Protein AF-B3PMQ6-F1 (afdb_monomer)

Sequence (61 aa):
MSKNAKNSNDQRSNSMNPNNQACKCSKNNKANQCNPNNRTHKASVDNRANQTNPNNSKTKK

pLDDT: mean 82.28, std 11.0, range [43.44, 91.62]

Organism: Metamycoplasma arthritidis (strain 158L3-1) (NCBI:txid243272)

Solvent-accessible surface area (backbone atoms only — not comparable to full-atom values): 3697 Å² total; per-residue (Å²): 134,89,86,76,76,78,47,73,65,58,55,50,50,51,54,66,29,77,85,30,65,69,32,44,52,52,51,53,50,53,48,47,63,68,31,81,86,32,66,69,27,43,52,52,51,51,52,51,52,46,68,70,36,85,80,32,74,90,67,53,127

Foldseek 3Di:
DDPDPCDPVNVVCLCCPPPRPNNVVVVVVVCLCPPPPRPVVVVVVVVVCLCPPCPNPVNPD

Structure (mmCIF, N/CA/C/O backbone):
data_AF-B3PMQ6-F1
#
_entry.id   AF-B3PMQ6-F1
#
loop_
_atom_site.group_PDB
_atom_site.id
_atom_site.type_symbol
_atom_site.label_atom_id
_atom_site.label_alt_id
_atom_site.label_comp_id
_atom_site.label_asym_id
_atom_site.label_entity_id
_atom_site.label_seq_id
_atom_site.pdbx_PDB_ins_code
_atom_site.Cartn_x
_atom_site.Cartn_y
_atom_site.Cartn_z
_atom_site.occupancy
_atom_site.B_iso_or_equiv
_atom_site.auth_seq_id
_atom_site.auth_comp_id
_atom_site.auth_asym_id
_atom_site.auth_atom_id
_atom_site.pdbx_PDB_model_num
ATOM 1 N N . MET A 1 1 ? 27.372 -23.977 -23.661 1.00 43.44 1 MET A N 1
ATOM 2 C CA . MET A 1 1 ? 27.475 -22.725 -22.874 1.00 43.44 1 MET A CA 1
ATOM 3 C C . MET A 1 1 ? 26.118 -22.030 -22.869 1.00 43.44 1 MET A C 1
ATOM 5 O O . MET A 1 1 ? 25.777 -21.391 -23.855 1.00 43.44 1 MET A O 1
ATOM 9 N N . SER A 1 2 ? 25.317 -22.200 -21.812 1.00 47.56 2 SER A N 1
ATOM 10 C CA . SER A 1 2 ? 24.002 -21.549 -21.693 1.00 47.56 2 SER A CA 1
ATOM 11 C C . SER A 1 2 ? 24.185 -20.096 -21.244 1.00 47.56 2 SER A C 1
ATOM 13 O O . SER A 1 2 ? 24.282 -19.800 -20.056 1.00 47.56 2 SER A O 1
ATOM 15 N N . LYS A 1 3 ? 24.325 -19.184 -22.208 1.00 57.31 3 LYS A N 1
ATOM 16 C CA . LYS A 1 3 ? 24.259 -17.738 -21.976 1.00 57.31 3 LYS A CA 1
ATOM 17 C C . LYS A 1 3 ? 22.791 -17.349 -22.087 1.00 57.31 3 LYS A C 1
ATOM 19 O O . LYS A 1 3 ? 22.308 -17.287 -23.207 1.00 57.31 3 LYS A O 1
ATOM 24 N N . ASN A 1 4 ? 22.089 -17.206 -20.959 1.00 56.91 4 ASN A N 1
ATOM 25 C CA . ASN A 1 4 ? 20.900 -16.339 -20.810 1.00 56.91 4 ASN A CA 1
ATOM 26 C C . ASN A 1 4 ? 20.244 -16.403 -19.413 1.00 56.91 4 ASN A C 1
ATOM 28 O O . ASN A 1 4 ? 19.059 -16.107 -19.260 1.00 56.91 4 ASN A O 1
ATOM 32 N N . ALA A 1 5 ? 20.991 -16.734 -18.357 1.00 61.22 5 ALA A N 1
ATOM 33 C CA . ALA A 1 5 ? 20.520 -16.432 -17.011 1.00 61.22 5 ALA A CA 1
ATOM 34 C C . ALA A 1 5 ? 20.684 -14.920 -16.800 1.00 61.22 5 ALA A C 1
ATOM 36 O O . ALA A 1 5 ? 21.798 -14.455 -16.569 1.00 61.22 5 ALA A O 1
ATOM 37 N N . LYS A 1 6 ? 19.597 -14.145 -16.947 1.00 64.44 6 LYS A N 1
ATOM 38 C CA . LYS A 1 6 ? 19.538 -12.745 -16.488 1.00 64.44 6 LYS A CA 1
ATOM 39 C C . LYS A 1 6 ? 20.064 -12.739 -15.059 1.00 64.44 6 LYS A C 1
ATOM 41 O O . LYS A 1 6 ? 19.428 -13.324 -14.183 1.00 64.44 6 LYS A O 1
ATOM 46 N N . ASN A 1 7 ? 21.254 -12.187 -14.855 1.00 75.38 7 ASN A N 1
ATOM 47 C CA . ASN A 1 7 ? 21.901 -12.267 -13.557 1.00 75.38 7 ASN A CA 1
ATOM 48 C C . ASN A 1 7 ? 21.069 -11.451 -12.546 1.00 75.38 7 ASN A C 1
ATOM 50 O O . ASN A 1 7 ? 20.295 -10.561 -12.917 1.00 75.38 7 ASN A O 1
ATOM 54 N N . SER A 1 8 ? 21.186 -11.759 -11.258 1.00 73.38 8 SER A N 1
ATOM 55 C CA . SER A 1 8 ? 20.379 -11.110 -10.216 1.00 73.38 8 SER A CA 1
ATOM 56 C C . SER A 1 8 ? 20.552 -9.581 -10.184 1.00 73.38 8 SER A C 1
ATOM 58 O O . SER A 1 8 ? 19.631 -8.864 -9.785 1.00 73.38 8 SER A O 1
ATOM 60 N N . ASN A 1 9 ? 21.696 -9.066 -10.650 1.00 77.06 9 ASN A N 1
ATOM 61 C CA . ASN A 1 9 ? 21.940 -7.629 -10.774 1.00 77.06 9 ASN A CA 1
ATOM 62 C C . ASN A 1 9 ? 21.098 -6.994 -11.884 1.00 77.06 9 ASN A C 1
ATOM 64 O O . ASN A 1 9 ? 20.546 -5.915 -11.665 1.00 77.06 9 ASN A O 1
ATOM 68 N N . ASP A 1 10 ? 20.933 -7.653 -13.030 1.00 76.56 10 ASP A N 1
ATOM 69 C CA . ASP A 1 10 ? 20.107 -7.166 -14.139 1.00 76.56 10 ASP A CA 1
ATOM 70 C C . ASP A 1 10 ? 18.631 -7.100 -13.729 1.00 76.56 10 ASP A C 1
ATOM 72 O O . ASP A 1 10 ? 17.932 -6.124 -14.012 1.00 76.56 10 ASP A O 1
ATOM 76 N N . GLN A 1 11 ? 18.153 -8.109 -12.993 1.00 78.94 11 GLN A N 1
ATOM 77 C CA . GLN A 1 11 ? 16.780 -8.134 -12.482 1.00 78.94 11 GLN A CA 1
ATOM 78 C C . GLN A 1 11 ? 16.532 -7.025 -11.455 1.00 78.94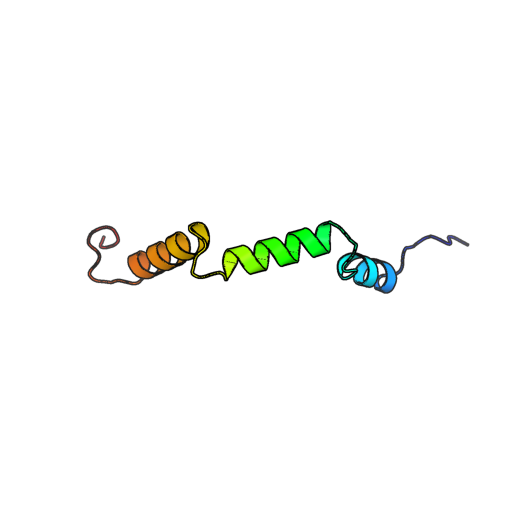 11 GLN A C 1
ATOM 80 O O . GLN A 1 11 ? 15.531 -6.305 -11.544 1.00 78.94 11 GLN A O 1
ATOM 85 N N . ARG A 1 12 ? 17.463 -6.842 -10.510 1.00 79.00 12 ARG A N 1
ATOM 86 C CA . ARG A 1 12 ? 17.379 -5.778 -9.504 1.00 79.00 12 ARG A CA 1
ATOM 87 C C . ARG A 1 12 ? 17.425 -4.399 -10.155 1.00 79.00 12 ARG A C 1
ATOM 89 O O . ARG A 1 12 ? 16.567 -3.565 -9.865 1.00 79.00 12 ARG A O 1
ATOM 96 N N . SER A 1 13 ? 18.354 -4.188 -11.082 1.00 79.00 13 SER A N 1
ATOM 97 C CA . SER A 1 13 ? 18.493 -2.933 -11.827 1.00 79.00 13 SER A CA 1
ATOM 98 C C . SER A 1 13 ? 17.230 -2.611 -12.623 1.00 79.00 13 SER A C 1
ATOM 100 O O . SER A 1 13 ? 16.738 -1.487 -12.565 1.00 79.00 13 SER A O 1
ATOM 102 N N . ASN A 1 14 ? 16.623 -3.605 -13.278 1.00 81.06 14 ASN A N 1
ATOM 103 C CA . ASN A 1 14 ? 15.360 -3.419 -13.990 1.00 81.06 14 ASN A CA 1
ATOM 104 C C . ASN A 1 14 ? 14.188 -3.091 -13.045 1.00 81.06 14 ASN A C 1
ATOM 106 O O . ASN A 1 14 ? 13.368 -2.225 -13.347 1.00 81.06 14 ASN A O 1
ATOM 110 N N . SER A 1 15 ? 14.106 -3.729 -11.872 1.00 83.06 15 SER A N 1
ATOM 111 C CA . SER A 1 15 ? 13.053 -3.441 -10.880 1.00 83.06 15 SER A CA 1
ATOM 112 C C . SER A 1 15 ? 13.140 -2.030 -10.282 1.00 83.06 15 SER A C 1
ATOM 114 O O . SER A 1 15 ? 12.112 -1.442 -9.947 1.00 83.06 15 SER A O 1
ATOM 116 N N . MET A 1 16 ? 14.348 -1.466 -10.205 1.00 85.50 16 MET A N 1
ATOM 117 C CA . MET A 1 16 ? 14.613 -0.126 -9.667 1.00 85.50 16 MET A CA 1
ATOM 118 C C . MET A 1 16 ? 14.729 0.950 -10.752 1.00 85.50 16 MET A C 1
ATOM 120 O O . MET A 1 16 ? 14.850 2.134 -10.433 1.00 85.50 16 MET A O 1
ATOM 124 N N . ASN A 1 17 ? 14.665 0.559 -12.027 1.00 88.25 17 ASN A N 1
ATOM 125 C CA . ASN A 1 17 ? 14.696 1.484 -13.147 1.00 88.25 17 ASN A CA 1
ATOM 126 C C . ASN A 1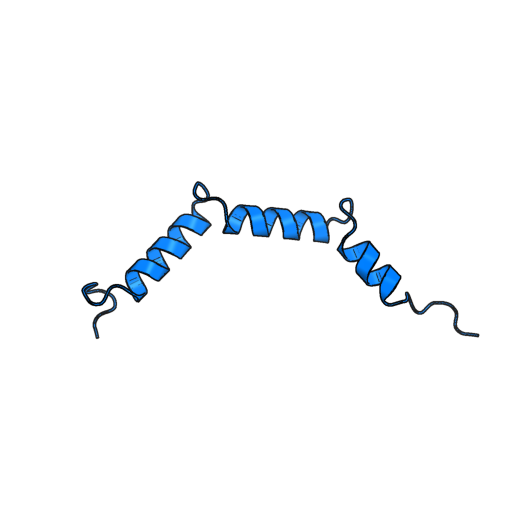 17 ? 13.474 2.423 -13.073 1.00 88.25 17 ASN A C 1
ATOM 128 O O . ASN A 1 17 ? 12.338 1.946 -13.109 1.00 88.25 17 ASN A O 1
ATOM 132 N N . PRO A 1 18 ? 13.658 3.753 -13.012 1.00 84.25 18 PRO A N 1
ATOM 133 C CA . PRO A 1 18 ? 12.548 4.700 -12.915 1.00 84.25 18 PRO A CA 1
ATOM 134 C C . PRO A 1 18 ? 11.626 4.687 -14.140 1.00 84.25 18 PRO A C 1
ATOM 136 O O . PRO A 1 18 ? 10.469 5.078 -14.016 1.00 84.25 18 PRO A O 1
ATOM 139 N N . ASN A 1 19 ? 12.102 4.222 -15.298 1.00 88.81 19 ASN A N 1
ATOM 140 C CA . ASN A 1 19 ? 11.295 4.053 -16.505 1.00 88.81 19 ASN A CA 1
ATOM 141 C C . ASN A 1 19 ? 10.496 2.744 -16.510 1.00 88.81 19 ASN A C 1
ATOM 143 O O . ASN A 1 19 ? 9.533 2.636 -17.266 1.00 88.81 19 ASN A O 1
ATOM 147 N N . ASN A 1 20 ? 10.832 1.783 -15.644 1.00 90.81 20 ASN A N 1
ATOM 148 C CA . ASN A 1 20 ? 10.065 0.552 -15.501 1.00 90.81 20 ASN A CA 1
ATOM 149 C C . ASN A 1 20 ? 8.694 0.842 -14.868 1.00 90.81 20 ASN A C 1
ATOM 151 O O . 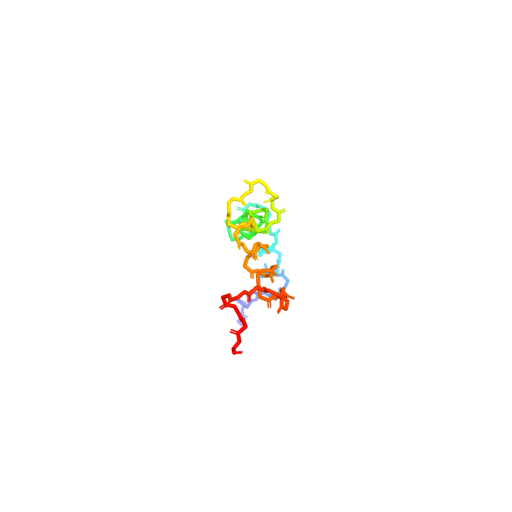ASN A 1 20 ? 8.595 1.435 -13.789 1.00 90.81 20 ASN A O 1
ATOM 155 N N . GLN A 1 21 ? 7.629 0.368 -15.516 1.00 90.69 21 GLN A N 1
ATOM 156 C CA . GLN A 1 21 ? 6.253 0.576 -15.074 1.00 90.69 21 GLN A CA 1
ATOM 157 C C . GLN A 1 21 ? 6.010 0.039 -13.659 1.00 90.69 21 GLN A C 1
ATOM 159 O O . GLN A 1 21 ? 5.354 0.701 -12.858 1.00 90.69 21 GLN A O 1
ATOM 164 N N . ALA A 1 22 ? 6.585 -1.117 -13.314 1.00 88.31 22 ALA A N 1
ATOM 165 C CA . ALA A 1 22 ? 6.442 -1.689 -11.976 1.00 88.31 22 ALA A CA 1
ATOM 166 C C . ALA A 1 22 ? 7.062 -0.786 -10.892 1.00 88.31 22 ALA A C 1
ATOM 168 O O . ALA A 1 22 ? 6.464 -0.586 -9.833 1.00 88.31 22 ALA A O 1
ATOM 169 N N . CYS A 1 23 ? 8.219 -0.173 -11.178 1.00 90.81 23 CYS A N 1
ATOM 170 C CA . CYS A 1 23 ? 8.865 0.787 -10.281 1.00 90.81 23 CYS A CA 1
ATOM 171 C C . CYS A 1 23 ? 7.988 2.034 -10.077 1.00 90.81 23 CYS A C 1
ATOM 173 O O . CYS A 1 23 ? 7.773 2.465 -8.942 1.00 90.81 23 CYS A O 1
ATOM 175 N N . LYS A 1 24 ? 7.420 2.578 -11.164 1.00 91.62 24 LYS A N 1
ATOM 176 C CA . LYS A 1 24 ? 6.497 3.726 -11.115 1.00 91.62 24 LYS A CA 1
ATOM 177 C C . LYS A 1 24 ? 5.234 3.411 -10.314 1.00 91.62 24 LYS A C 1
ATOM 179 O O . LYS A 1 24 ? 4.886 4.164 -9.408 1.00 91.62 24 LYS A O 1
ATOM 184 N N . CYS A 1 25 ? 4.581 2.281 -10.591 1.00 90.69 25 CYS A N 1
ATOM 185 C CA . CYS A 1 25 ? 3.396 1.840 -9.854 1.00 90.69 25 CYS A CA 1
ATOM 186 C C . CYS A 1 25 ? 3.689 1.666 -8.359 1.00 90.69 25 CYS A C 1
ATOM 188 O O . CYS A 1 25 ? 2.902 2.117 -7.529 1.00 90.69 25 CYS A O 1
ATOM 190 N N . SER A 1 26 ? 4.833 1.071 -8.008 1.00 89.31 26 SER A N 1
ATOM 191 C CA . SER A 1 26 ? 5.248 0.895 -6.612 1.00 89.31 26 SER A CA 1
ATOM 192 C C . SER A 1 26 ? 5.438 2.236 -5.894 1.00 89.31 26 SER A C 1
ATOM 194 O O . SER A 1 26 ? 4.898 2.439 -4.804 1.00 89.31 26 SER A O 1
ATOM 196 N N . LYS A 1 27 ? 6.119 3.197 -6.535 1.00 89.81 27 LYS A N 1
ATOM 197 C CA . LYS A 1 27 ? 6.291 4.559 -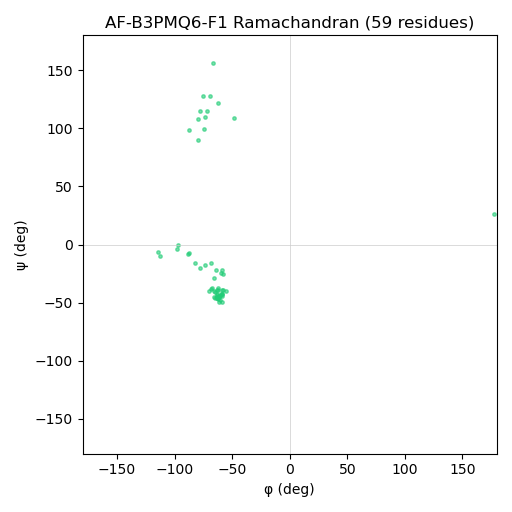5.999 1.00 89.81 27 LYS A CA 1
ATOM 198 C C . LYS A 1 27 ? 4.955 5.281 -5.822 1.00 89.81 27 LYS A C 1
ATOM 200 O O . LYS A 1 27 ? 4.717 5.847 -4.758 1.00 89.81 27 LYS A O 1
ATOM 205 N N . ASN A 1 28 ? 4.069 5.211 -6.814 1.00 89.31 28 ASN A N 1
ATOM 206 C CA . ASN A 1 28 ? 2.742 5.827 -6.747 1.00 89.31 28 ASN A CA 1
ATOM 207 C C . ASN A 1 28 ? 1.886 5.210 -5.639 1.00 89.31 28 ASN A C 1
ATOM 209 O O . ASN A 1 28 ? 1.244 5.933 -4.880 1.00 89.31 28 ASN A O 1
ATOM 213 N N . ASN A 1 29 ? 1.910 3.882 -5.500 1.00 88.69 29 ASN A N 1
ATOM 214 C CA . ASN A 1 29 ? 1.223 3.208 -4.408 1.00 88.69 29 ASN A CA 1
ATOM 215 C C . ASN A 1 29 ? 1.774 3.680 -3.059 1.00 88.69 29 ASN A C 1
ATOM 217 O O . ASN A 1 29 ? 1.004 4.096 -2.200 1.00 88.69 29 ASN A O 1
ATOM 221 N N . LYS A 1 30 ? 3.101 3.714 -2.889 1.00 90.12 30 LYS A N 1
ATOM 222 C CA . LYS A 1 30 ? 3.711 4.198 -1.646 1.00 90.12 30 LYS A CA 1
ATOM 223 C C . LYS A 1 30 ? 3.321 5.646 -1.337 1.00 90.12 30 LYS A C 1
ATOM 225 O O . LYS A 1 30 ? 2.985 5.942 -0.196 1.00 90.12 30 LYS A O 1
ATOM 230 N N . ALA A 1 31 ? 3.306 6.523 -2.338 1.00 89.31 31 ALA A N 1
ATOM 231 C CA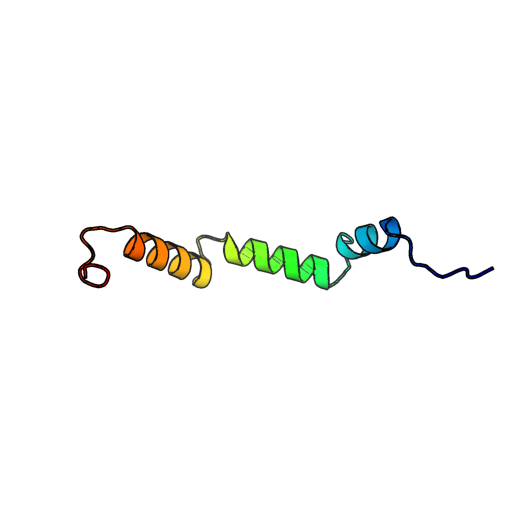 . ALA A 1 31 ? 2.855 7.901 -2.170 1.00 89.31 31 ALA A CA 1
ATOM 232 C C . ALA A 1 31 ? 1.380 7.971 -1.737 1.00 89.31 31 ALA A C 1
ATOM 234 O O . ALA A 1 31 ? 1.053 8.682 -0.792 1.00 89.31 31 ALA A O 1
ATOM 235 N N . ASN A 1 32 ? 0.497 7.185 -2.356 1.00 89.50 32 ASN A N 1
ATOM 236 C CA . ASN A 1 32 ? -0.920 7.122 -1.991 1.00 89.50 32 ASN A CA 1
ATOM 237 C C . ASN A 1 32 ? -1.146 6.622 -0.559 1.00 89.50 32 ASN A C 1
ATOM 239 O O . ASN A 1 32 ? -2.018 7.139 0.135 1.00 89.50 32 ASN A O 1
ATOM 243 N N . GLN A 1 33 ? -0.339 5.659 -0.114 1.00 88.12 33 GLN A N 1
ATOM 244 C CA . GLN A 1 33 ? -0.390 5.118 1.245 1.00 88.12 33 GLN A CA 1
ATOM 245 C C . GLN A 1 33 ? 0.172 6.073 2.302 1.00 88.12 33 GLN A C 1
ATOM 247 O O . GLN A 1 33 ? -0.091 5.863 3.475 1.00 88.12 33 GLN A O 1
ATOM 252 N N . CYS A 1 34 ? 0.957 7.086 1.928 1.00 89.81 34 CYS A N 1
ATOM 253 C CA . CYS A 1 34 ? 1.570 8.024 2.878 1.00 89.81 34 CYS A CA 1
ATOM 254 C C . CYS A 1 34 ? 1.043 9.457 2.748 1.00 89.81 34 CYS A C 1
ATOM 256 O O . CYS A 1 34 ? 1.412 10.318 3.542 1.00 89.81 34 CYS A O 1
ATOM 258 N N . ASN A 1 35 ? 0.209 9.741 1.749 1.00 90.88 35 ASN A N 1
ATOM 259 C CA . ASN A 1 35 ? -0.344 11.070 1.549 1.00 90.88 35 ASN A CA 1
ATOM 260 C C . ASN A 1 35 ? -1.491 11.318 2.549 1.00 90.88 35 ASN A C 1
ATOM 262 O O . ASN A 1 35 ? -2.548 10.698 2.411 1.00 90.88 35 ASN A O 1
ATOM 266 N N . PRO A 1 36 ? -1.357 12.267 3.497 1.00 85.62 36 PRO A N 1
ATOM 267 C CA . PRO A 1 36 ? -2.403 12.577 4.469 1.00 85.62 36 PRO A CA 1
ATOM 268 C C . PRO A 1 36 ? -3.708 13.039 3.824 1.00 85.62 36 PRO A C 1
ATOM 270 O O . PRO A 1 36 ? -4.763 12.861 4.425 1.00 85.62 36 PRO A O 1
ATOM 273 N N . ASN A 1 37 ? -3.664 13.590 2.611 1.00 90.19 37 ASN A N 1
ATOM 274 C CA . ASN A 1 37 ? -4.841 14.043 1.873 1.00 90.19 37 ASN A CA 1
ATOM 275 C C . ASN A 1 37 ? -5.492 12.928 1.038 1.00 90.19 37 ASN A C 1
ATOM 277 O O . ASN A 1 37 ? -6.581 13.123 0.503 1.00 90.19 37 ASN A O 1
ATOM 281 N N . ASN A 1 38 ? -4.867 11.749 0.939 1.00 91.31 38 ASN A N 1
ATOM 282 C CA . ASN A 1 38 ? -5.472 10.594 0.288 1.00 91.31 38 ASN A CA 1
ATOM 283 C C . ASN A 1 38 ? -6.541 9.971 1.205 1.00 91.31 38 ASN A C 1
ATOM 285 O O . ASN A 1 38 ? -6.275 9.643 2.363 1.00 91.31 38 ASN A O 1
ATOM 289 N N . ARG A 1 39 ? -7.754 9.777 0.670 1.00 89.94 39 ARG A N 1
ATOM 290 C CA . ARG A 1 39 ? -8.889 9.182 1.397 1.00 89.94 39 ARG A CA 1
ATOM 291 C C . ARG A 1 39 ? -8.559 7.808 1.980 1.00 89.94 39 ARG A C 1
ATOM 293 O O . ARG A 1 39 ? -8.935 7.529 3.112 1.00 89.94 39 ARG A O 1
ATOM 300 N N . THR A 1 40 ? -7.832 6.974 1.240 1.00 86.31 40 THR A N 1
ATOM 301 C CA . THR A 1 40 ? -7.464 5.618 1.663 1.00 86.31 40 THR A CA 1
ATOM 302 C C . THR A 1 40 ? -6.483 5.643 2.834 1.00 86.31 40 THR A C 1
ATOM 304 O O . THR A 1 40 ? -6.619 4.850 3.763 1.00 86.31 40 THR A O 1
ATOM 307 N N . HIS A 1 41 ? -5.536 6.588 2.835 1.00 89.88 41 HIS A N 1
ATOM 308 C CA . HIS A 1 41 ? -4.636 6.791 3.971 1.00 89.88 41 HIS A CA 1
ATOM 309 C C . HIS A 1 41 ? -5.408 7.254 5.212 1.00 89.88 41 HIS A C 1
ATOM 311 O O . HIS A 1 41 ? -5.233 6.670 6.278 1.00 89.88 41 HIS A O 1
ATOM 317 N N .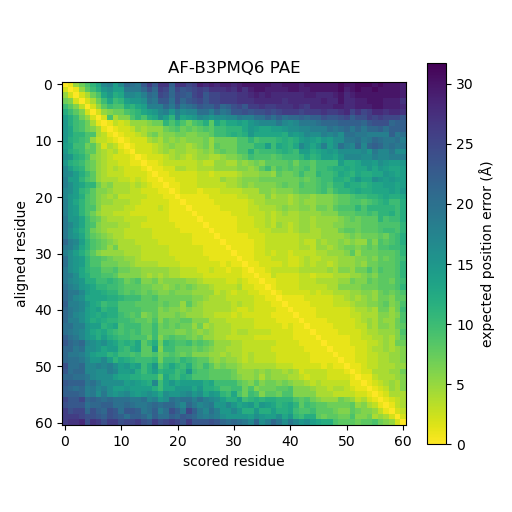 LYS A 1 42 ? -6.316 8.233 5.073 1.00 88.75 42 LYS A N 1
ATOM 318 C CA . LYS A 1 42 ? -7.157 8.681 6.197 1.00 88.75 42 LYS A CA 1
ATOM 319 C C . LYS A 1 42 ? -8.002 7.543 6.775 1.00 88.75 42 LYS A C 1
ATOM 321 O O . LYS A 1 42 ? -7.921 7.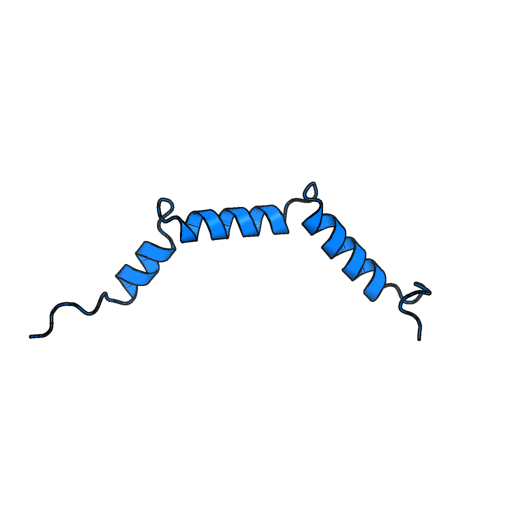289 7.967 1.00 88.75 42 LYS A O 1
ATOM 326 N N . ALA A 1 43 ? -8.707 6.790 5.930 1.00 87.94 43 ALA A N 1
ATOM 327 C CA . ALA A 1 43 ? -9.521 5.659 6.376 1.00 87.94 43 ALA A CA 1
ATOM 328 C C . ALA A 1 43 ? -8.695 4.587 7.113 1.00 87.94 43 ALA A C 1
ATOM 330 O O . ALA A 1 43 ? -9.148 4.029 8.108 1.00 87.94 43 ALA A O 1
ATOM 331 N N . SER A 1 44 ? -7.470 4.309 6.653 1.00 87.31 44 SER A N 1
ATOM 332 C CA . SER A 1 44 ? -6.551 3.383 7.328 1.00 87.31 44 SER A CA 1
ATOM 333 C C . SER A 1 44 ? -6.152 3.880 8.724 1.00 87.31 44 SER A C 1
ATOM 335 O O . SER A 1 44 ? -6.205 3.121 9.695 1.00 87.31 44 SER A O 1
ATOM 337 N N . VAL A 1 45 ? -5.810 5.167 8.841 1.00 88.56 45 VAL A N 1
ATOM 338 C CA . VAL A 1 45 ? -5.469 5.805 10.121 1.00 88.56 45 VAL A CA 1
ATOM 339 C C . VAL A 1 45 ? -6.666 5.804 11.074 1.00 88.56 45 VAL A C 1
ATOM 341 O O . VAL A 1 45 ? -6.513 5.397 12.224 1.00 88.56 45 VAL A O 1
ATOM 344 N N . ASP A 1 46 ? -7.853 6.173 10.595 1.00 88.25 46 ASP A N 1
ATOM 345 C CA . ASP A 1 46 ? -9.080 6.204 11.397 1.00 88.25 46 ASP A CA 1
ATOM 346 C C . ASP A 1 46 ? -9.464 4.802 11.886 1.00 88.25 46 ASP A C 1
ATOM 348 O O . ASP A 1 46 ? -9.786 4.607 13.058 1.00 88.25 46 ASP A O 1
ATOM 352 N N . ASN A 1 47 ? -9.371 3.791 11.017 1.00 87.88 47 ASN A N 1
ATOM 353 C CA . ASN A 1 47 ? -9.616 2.399 11.389 1.00 87.88 47 ASN A CA 1
ATOM 354 C C . ASN A 1 47 ? -8.644 1.928 12.470 1.00 87.88 47 ASN A C 1
ATOM 356 O O . ASN A 1 47 ? -9.067 1.312 13.450 1.00 87.88 47 ASN A O 1
ATOM 360 N N . ARG A 1 48 ? -7.354 2.250 12.328 1.00 88.88 48 ARG A N 1
ATOM 361 C CA . ARG A 1 48 ? -6.348 1.928 13.342 1.00 88.88 48 ARG A CA 1
ATOM 362 C C . ARG A 1 48 ? -6.649 2.623 14.666 1.00 88.88 48 ARG A C 1
ATOM 364 O O . ARG A 1 4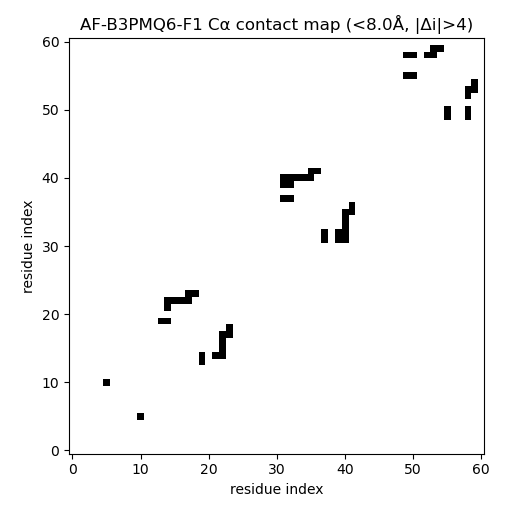8 ? -6.627 1.966 15.701 1.00 88.88 48 ARG A 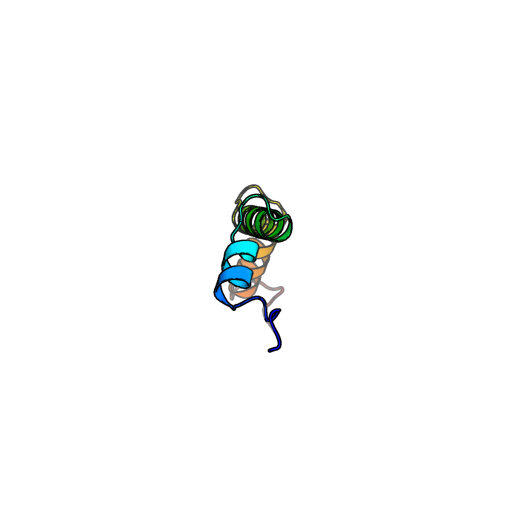O 1
ATOM 371 N N . ALA A 1 49 ? -6.969 3.915 14.636 1.00 87.75 49 ALA A N 1
ATOM 372 C CA . ALA A 1 49 ? -7.324 4.677 15.829 1.00 87.75 49 ALA A CA 1
ATOM 373 C C . ALA A 1 49 ? -8.547 4.073 16.539 1.00 87.75 49 ALA A C 1
ATOM 375 O O . ALA A 1 49 ? -8.527 3.876 17.753 1.00 87.75 49 ALA A O 1
ATOM 376 N N . ASN A 1 50 ? -9.575 3.697 15.774 1.00 88.44 50 ASN A N 1
ATOM 377 C CA . ASN A 1 50 ? -10.776 3.038 16.279 1.00 88.44 50 ASN A CA 1
ATOM 378 C C . ASN A 1 50 ? -10.480 1.674 16.917 1.00 88.44 50 ASN A C 1
ATOM 380 O O . ASN A 1 50 ? -11.079 1.347 17.939 1.00 88.44 50 ASN A O 1
ATOM 384 N N . GLN A 1 51 ? -9.563 0.890 16.346 1.00 87.31 51 GLN A N 1
ATOM 385 C CA . GLN A 1 51 ? -9.133 -0.396 16.907 1.00 87.31 51 GLN A CA 1
ATOM 386 C C . GLN A 1 51 ? -8.360 -0.239 18.218 1.00 87.31 51 GLN A C 1
ATOM 388 O O . GLN A 1 51 ? -8.525 -1.052 19.121 1.00 87.31 51 GLN A O 1
ATOM 393 N N . THR A 1 52 ? -7.528 0.797 18.334 1.00 87.75 52 THR A N 1
ATOM 394 C CA . THR A 1 52 ? -6.703 1.027 19.529 1.00 87.75 52 THR A CA 1
ATOM 395 C C . THR A 1 52 ? -7.394 1.849 20.609 1.00 87.75 52 THR A C 1
ATOM 397 O O . THR A 1 52 ? -6.843 1.992 21.694 1.00 87.75 52 THR A O 1
ATOM 400 N N . ASN A 1 53 ? -8.568 2.419 20.332 1.00 85.50 53 ASN A N 1
ATOM 401 C CA . ASN A 1 53 ? -9.320 3.195 21.308 1.00 85.50 53 ASN A CA 1
ATOM 402 C C . ASN A 1 53 ? -10.078 2.247 22.263 1.00 85.50 53 ASN A C 1
ATOM 404 O O . ASN A 1 53 ? -11.089 1.673 21.853 1.00 85.50 53 ASN A O 1
ATOM 408 N N . PRO A 1 54 ? -9.666 2.116 23.540 1.00 82.50 54 PRO A N 1
ATOM 409 C CA . PRO A 1 54 ? -10.319 1.220 24.502 1.00 82.50 54 PRO A CA 1
ATOM 410 C C . PRO A 1 54 ? -11.738 1.676 24.884 1.00 82.50 54 PRO A C 1
ATOM 412 O O . PRO A 1 54 ? -12.524 0.904 25.431 1.00 82.50 54 PRO A O 1
ATOM 415 N N . ASN A 1 55 ? -12.074 2.933 24.589 1.00 85.06 55 ASN A N 1
ATOM 416 C CA . ASN A 1 55 ? -13.385 3.522 24.837 1.00 85.06 55 ASN A CA 1
ATOM 417 C C . ASN A 1 55 ? -14.288 3.492 23.595 1.00 85.06 55 ASN A C 1
ATOM 419 O O . ASN A 1 55 ? -15.428 3.949 23.663 1.00 85.06 55 ASN A O 1
ATOM 423 N N . ASN A 1 56 ? -13.815 2.966 22.461 1.00 84.31 56 ASN A N 1
ATOM 424 C CA . ASN A 1 56 ? -14.644 2.824 21.273 1.00 84.31 56 ASN A CA 1
ATOM 425 C C . ASN A 1 56 ? -15.640 1.672 21.460 1.00 84.31 56 ASN A C 1
ATOM 427 O O . ASN A 1 56 ? -15.282 0.497 21.438 1.00 84.31 56 ASN A O 1
ATOM 431 N N . SER A 1 57 ? -16.918 2.015 21.597 1.00 80.69 57 SER A N 1
ATOM 432 C CA . SER A 1 57 ? -18.014 1.061 21.796 1.00 80.69 57 SER A CA 1
ATOM 433 C C . SER A 1 57 ? -18.163 0.034 20.670 1.00 80.69 57 SER A C 1
ATOM 435 O O . SER A 1 57 ? -18.709 -1.034 20.909 1.00 80.69 57 SER A O 1
ATOM 437 N N . LYS A 1 58 ? -17.662 0.318 19.458 1.00 77.12 58 LYS A N 1
ATOM 438 C CA . LYS A 1 58 ? -17.701 -0.619 18.320 1.00 77.12 58 LYS A CA 1
ATOM 439 C C . LYS A 1 58 ? -16.638 -1.718 18.391 1.00 77.12 58 LYS A C 1
ATOM 441 O O . LYS A 1 58 ? -16.761 -2.716 17.688 1.00 77.12 58 LYS A O 1
ATOM 446 N N . THR A 1 59 ? -15.575 -1.518 19.166 1.00 71.75 59 THR A N 1
ATOM 447 C CA . THR A 1 59 ? -14.461 -2.475 19.322 1.00 71.75 59 THR A CA 1
ATOM 448 C C . THR A 1 59 ? -14.392 -3.071 20.726 1.00 71.75 59 THR A C 1
ATOM 450 O O . THR A 1 59 ? -13.672 -4.045 20.943 1.00 71.75 59 THR A O 1
ATOM 453 N N . LYS A 1 60 ? -15.170 -2.521 21.663 1.00 67.19 60 LYS A N 1
ATOM 454 C CA . LYS A 1 60 ? -15.391 -3.055 23.005 1.00 67.19 60 LYS A CA 1
ATOM 455 C C . LYS A 1 60 ? -16.261 -4.319 22.904 1.00 67.19 60 LYS A C 1
ATOM 457 O O . LYS A 1 60 ? -17.392 -4.238 22.433 1.00 67.19 60 LYS A O 1
ATOM 462 N N . LYS A 1 61 ? -15.696 -5.475 23.266 1.00 64.00 61 LYS A N 1
ATOM 463 C CA . LYS A 1 61 ? -16.435 -6.741 23.410 1.00 64.00 61 LYS A CA 1
ATOM 464 C C . LYS A 1 61 ? -17.221 -6.771 24.713 1.00 64.00 61 LYS A C 1
ATOM 466 O O . LYS A 1 61 ? -16.735 -6.155 25.688 1.00 64.00 61 LYS A O 1
#

Radius of gyration: 20.49 Å; Cα contacts (8 Å, |Δi|>4): 29; chains: 1; bounding box: 46×37×48 Å

Secondary structure (DSSP, 8-state):
-------HHHHHHHHH-TTSHHHHHHHHHHHHHH-TTSHHHHHHHHHHHHHH-TT-TTT--

Mean predicted aligned error: 9.41 Å